Protein AF-A0A2D7X251-F1 (afdb_monomer_lite)

pLDDT: mean 78.78, std 13.62, range [43.16, 93.81]

Secondary structure (DSSP, 8-state):
---PPPPP------GGGSTTHHHHHHHT---HHHHHTHHHHHHHHHHHHH--GGGTEEE-TTS-EEEPPGGGS-HHHHHTEEEEEEEEETTEEEEEEEE--HHHHHHHHHHHTTTTS----TT--S------PPPPP-

Foldseek 3Di:
DDDDDDDDDPDDPPPVPPPVVVVVVVVPPDDPVCVVCVVVVLVLLVLLLPADVVLQWDADPVRDIDGDDPVSRDPSNVSQWPDWDWDQDPVGIDIDTDGPDNVVSVVVVCVVVVVPPPDPPPPDPPDDDDDDDDDDDD

Radius of gyration: 30.4 Å; chains: 1; bounding box: 70×49×94 Å

Structure (mmCIF, N/CA/C/O backbone):
data_AF-A0A2D7X251-F1
#
_entry.id   AF-A0A2D7X251-F1
#
loop_
_atom_site.group_PDB
_atom_site.id
_atom_site.type_symbol
_atom_site.label_atom_id
_atom_site.label_alt_id
_atom_site.label_comp_id
_atom_site.label_asym_id
_atom_site.label_entity_id
_atom_site.label_seq_id
_atom_site.pdbx_PDB_ins_code
_atom_site.Cartn_x
_atom_site.Cartn_y
_atom_site.Cartn_z
_atom_site.occupancy
_atom_site.B_iso_or_equiv
_atom_site.auth_seq_id
_atom_site.auth_comp_id
_atom_site.auth_asym_id
_atom_site.auth_atom_id
_atom_site.pdbx_PDB_model_num
ATOM 1 N N . MET A 1 1 ? 46.784 -21.125 -55.234 1.00 43.16 1 MET A N 1
ATOM 2 C CA . MET A 1 1 ? 46.602 -21.216 -53.765 1.00 43.16 1 MET A CA 1
ATOM 3 C C . MET A 1 1 ? 46.099 -19.867 -53.255 1.00 43.16 1 MET A C 1
ATOM 5 O O . MET A 1 1 ? 46.840 -18.896 -53.325 1.00 43.16 1 MET A O 1
ATOM 9 N N . LYS A 1 2 ? 44.826 -19.759 -52.844 1.00 44.88 2 LYS A N 1
ATOM 10 C CA . LYS A 1 2 ? 44.242 -18.503 -52.332 1.00 44.88 2 LYS A CA 1
ATOM 11 C C . LYS A 1 2 ? 44.538 -18.385 -50.831 1.00 44.88 2 LYS A C 1
ATOM 13 O O . LYS A 1 2 ? 44.181 -19.280 -50.075 1.00 44.88 2 LYS A O 1
ATOM 18 N N . LYS A 1 3 ? 45.206 -17.306 -50.408 1.00 48.22 3 LYS A N 1
ATOM 19 C CA . LYS A 1 3 ? 45.458 -17.008 -48.989 1.00 48.22 3 LYS A CA 1
ATOM 20 C C . LYS A 1 3 ? 44.180 -16.456 -48.352 1.00 48.22 3 LYS A C 1
ATOM 22 O O . LYS A 1 3 ? 43.737 -15.365 -48.700 1.00 48.22 3 LYS A O 1
ATOM 27 N N . THR A 1 4 ? 43.598 -17.211 -47.428 1.00 52.69 4 THR A N 1
ATOM 28 C CA . THR A 1 4 ? 42.449 -16.799 -46.613 1.00 52.69 4 THR A CA 1
ATOM 29 C C . THR A 1 4 ? 42.893 -15.723 -45.621 1.00 52.69 4 THR A C 1
ATOM 31 O O . THR A 1 4 ? 43.759 -15.971 -44.784 1.00 52.69 4 THR A O 1
ATOM 34 N N . GLN A 1 5 ? 42.337 -14.513 -45.719 1.00 61.31 5 GLN A N 1
ATOM 35 C CA . GLN A 1 5 ? 42.623 -13.437 -44.769 1.00 61.31 5 GLN A CA 1
ATOM 36 C C . GLN A 1 5 ? 41.935 -13.727 -43.426 1.00 61.31 5 GLN A C 1
ATOM 38 O O . GLN A 1 5 ? 40.719 -13.908 -43.362 1.00 61.31 5 GLN A O 1
ATOM 43 N N . ALA A 1 6 ? 42.720 -13.793 -42.350 1.00 61.12 6 ALA A N 1
ATOM 44 C CA . ALA A 1 6 ? 42.226 -14.048 -41.002 1.00 61.12 6 ALA A CA 1
ATOM 45 C C . ALA A 1 6 ? 41.435 -12.839 -40.465 1.00 61.12 6 ALA A C 1
ATOM 47 O O . ALA A 1 6 ? 41.935 -11.712 -40.450 1.00 61.12 6 ALA A O 1
ATOM 48 N N . LYS A 1 7 ? 40.201 -13.074 -39.996 1.00 61.59 7 LYS A N 1
ATOM 49 C CA . LYS A 1 7 ? 39.364 -12.059 -39.333 1.00 61.59 7 LYS A CA 1
ATOM 50 C C . LYS A 1 7 ? 40.081 -11.525 -38.086 1.00 61.59 7 LYS A C 1
ATOM 52 O O . LYS A 1 7 ? 40.356 -12.285 -37.158 1.00 61.59 7 LYS A O 1
ATOM 57 N N . LYS A 1 8 ? 40.349 -10.215 -38.040 1.00 61.03 8 LYS A N 1
ATOM 58 C CA . LYS A 1 8 ? 40.884 -9.545 -36.845 1.00 61.03 8 LYS A CA 1
ATOM 59 C C . LYS A 1 8 ? 39.871 -9.657 -35.702 1.00 61.03 8 LYS A C 1
ATOM 61 O O . LYS A 1 8 ? 38.753 -9.157 -35.792 1.00 61.03 8 LYS A O 1
ATOM 66 N N . ARG A 1 9 ? 40.274 -10.337 -34.629 1.00 59.72 9 ARG A N 1
ATOM 67 C CA . ARG A 1 9 ? 39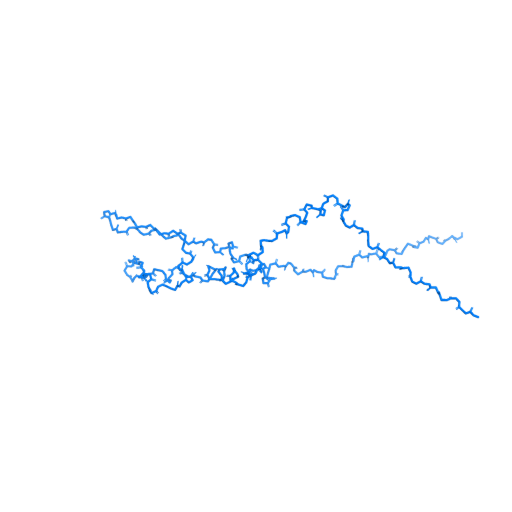.496 -10.515 -33.400 1.00 59.72 9 ARG A CA 1
ATOM 68 C C . ARG A 1 9 ? 39.487 -9.183 -32.646 1.00 59.72 9 ARG A C 1
ATOM 70 O O . ARG A 1 9 ? 40.534 -8.733 -32.194 1.00 59.72 9 ARG A O 1
ATOM 77 N N . ILE A 1 10 ? 38.325 -8.541 -32.544 1.00 58.81 10 ILE A N 1
ATOM 78 C CA . ILE A 1 10 ? 38.165 -7.295 -31.785 1.00 58.81 10 ILE A CA 1
ATOM 79 C C . ILE A 1 10 ? 38.330 -7.636 -30.300 1.00 58.81 10 ILE A C 1
ATOM 81 O O . ILE A 1 10 ? 37.445 -8.229 -29.683 1.00 58.81 10 ILE A O 1
ATOM 85 N N . THR A 1 11 ? 39.482 -7.309 -29.722 1.00 63.91 11 THR A N 1
ATOM 86 C CA . THR A 1 11 ? 39.720 -7.432 -28.283 1.00 63.91 11 THR A CA 1
ATOM 87 C C . THR A 1 11 ? 39.107 -6.221 -27.596 1.00 63.91 11 THR A C 1
ATOM 89 O O . THR A 1 11 ? 39.636 -5.115 -27.704 1.00 63.91 11 THR A O 1
ATOM 92 N N . LYS A 1 12 ? 37.972 -6.416 -26.918 1.00 58.19 12 LYS A N 1
ATOM 93 C CA . LYS A 1 12 ? 37.378 -5.372 -26.075 1.00 58.19 12 LYS A CA 1
ATOM 94 C C . LYS A 1 12 ? 38.422 -4.950 -25.023 1.00 58.19 12 LYS A C 1
ATOM 96 O O . LYS A 1 12 ? 38.984 -5.837 -24.376 1.00 58.19 12 LYS A O 1
ATOM 101 N N . PRO A 1 13 ? 38.727 -3.650 -24.869 1.00 61.31 13 PRO A N 1
ATOM 102 C CA . PRO A 1 13 ? 39.705 -3.200 -23.886 1.00 61.31 13 PRO A CA 1
ATOM 103 C C . PRO A 1 13 ? 39.241 -3.572 -22.467 1.00 61.31 13 PRO A C 1
ATOM 105 O O . PRO A 1 13 ? 38.034 -3.577 -22.204 1.00 61.31 13 PRO A O 1
ATOM 108 N N . PRO A 1 14 ? 40.164 -3.899 -21.544 1.00 64.12 14 PRO A N 1
ATOM 109 C CA . PRO A 1 14 ? 39.805 -4.244 -20.176 1.00 64.12 14 PRO A CA 1
ATOM 110 C C . PRO A 1 14 ? 39.160 -3.033 -19.493 1.00 64.12 14 PRO A C 1
ATOM 112 O O . PRO A 1 14 ? 39.798 -2.000 -19.286 1.00 64.12 14 PRO A O 1
ATOM 115 N N . LEU A 1 15 ? 37.884 -3.180 -19.132 1.00 62.84 15 LEU A N 1
ATOM 116 C CA . LEU A 1 15 ? 37.058 -2.147 -18.495 1.00 62.84 15 LEU A CA 1
ATOM 117 C C . LEU A 1 15 ? 37.593 -1.702 -17.115 1.00 62.84 15 LEU A C 1
ATOM 119 O O . LEU A 1 15 ? 37.189 -0.658 -16.616 1.00 62.84 15 LEU A O 1
ATOM 123 N N . ASP A 1 16 ? 38.539 -2.447 -16.531 1.00 56.19 16 ASP A N 1
ATOM 124 C CA . ASP A 1 16 ? 39.164 -2.177 -15.223 1.00 56.19 16 ASP A CA 1
ATOM 125 C C . ASP A 1 16 ? 40.010 -0.885 -15.188 1.00 56.19 16 ASP A C 1
ATOM 127 O O . ASP A 1 16 ? 40.279 -0.343 -14.120 1.00 56.19 16 ASP A O 1
ATOM 131 N N . ARG A 1 17 ? 40.418 -0.352 -16.351 1.00 58.62 17 ARG A N 1
ATOM 132 C CA . ARG A 1 17 ? 41.236 0.877 -16.440 1.00 58.62 17 ARG A CA 1
ATOM 133 C C . ARG A 1 17 ? 40.427 2.172 -16.528 1.00 58.62 17 ARG A C 1
ATOM 135 O O . ARG A 1 17 ? 41.010 3.252 -16.507 1.00 58.62 17 ARG A O 1
ATOM 142 N N . PHE A 1 18 ? 39.101 2.092 -16.623 1.00 61.47 18 PHE A N 1
ATOM 143 C CA . PHE A 1 18 ? 38.241 3.271 -16.611 1.00 61.47 18 PHE A CA 1
ATOM 144 C C . PHE A 1 18 ? 37.880 3.605 -15.160 1.00 61.47 18 PHE A C 1
ATOM 146 O O . PHE A 1 18 ? 37.155 2.855 -14.508 1.00 61.47 18 PHE A O 1
ATOM 153 N N . GLY A 1 19 ? 38.374 4.740 -14.653 1.00 59.72 19 GLY A N 1
ATOM 154 C CA . GLY A 1 19 ? 38.256 5.158 -13.245 1.00 59.72 19 GLY A CA 1
ATOM 155 C C . GLY A 1 19 ? 36.828 5.249 -12.679 1.00 59.72 19 GLY A C 1
ATOM 156 O O . GLY A 1 19 ? 36.662 5.320 -11.466 1.00 59.72 19 GLY A O 1
ATOM 157 N N . GLY A 1 20 ? 35.794 5.188 -13.526 1.00 60.81 20 GLY A N 1
ATOM 158 C CA . GLY A 1 20 ? 34.390 5.105 -13.109 1.00 60.81 20 GLY A CA 1
ATOM 159 C C . GLY A 1 20 ? 33.849 3.679 -12.926 1.00 60.81 20 GLY A C 1
ATOM 160 O O . GLY A 1 20 ? 32.906 3.483 -12.163 1.00 60.81 20 GLY A O 1
ATOM 161 N N . VAL A 1 21 ? 34.438 2.662 -13.565 1.00 59.28 21 VAL A N 1
ATOM 162 C CA . VAL A 1 21 ? 33.870 1.298 -13.607 1.00 59.28 21 VAL A CA 1
ATOM 163 C C . VAL A 1 21 ? 33.996 0.587 -12.261 1.00 59.28 21 VAL A C 1
ATOM 165 O O . VAL A 1 21 ? 33.040 -0.049 -11.823 1.00 59.28 21 VAL A O 1
ATOM 168 N N . ARG A 1 22 ? 35.112 0.759 -11.539 1.00 55.53 22 ARG A N 1
ATOM 169 C CA . ARG A 1 22 ? 35.269 0.216 -10.174 1.00 55.53 22 ARG A CA 1
ATOM 170 C C . ARG A 1 22 ? 34.273 0.820 -9.180 1.00 55.53 22 ARG A C 1
ATOM 172 O O . ARG A 1 22 ? 33.782 0.119 -8.297 1.00 55.53 22 ARG A O 1
ATOM 179 N N . VAL A 1 23 ? 33.951 2.108 -9.330 1.00 57.00 23 VAL A N 1
ATOM 180 C CA . VAL A 1 23 ? 32.981 2.813 -8.473 1.00 57.00 23 VAL A CA 1
ATOM 181 C C . VAL A 1 23 ? 31.557 2.323 -8.756 1.00 57.00 23 VAL A C 1
ATOM 183 O O . VAL A 1 23 ? 30.785 2.097 -7.825 1.00 57.00 23 VAL A O 1
ATOM 186 N N . VAL A 1 24 ? 31.233 2.090 -10.032 1.00 55.12 24 VAL A N 1
ATOM 187 C CA . VAL A 1 24 ? 29.952 1.513 -10.465 1.00 55.12 24 VAL A CA 1
ATOM 188 C C . VAL A 1 24 ? 29.814 0.058 -10.002 1.00 55.12 24 VAL A C 1
ATOM 190 O O . VAL A 1 24 ? 28.793 -0.289 -9.417 1.00 55.12 24 VAL A O 1
ATOM 193 N N . GLN A 1 25 ? 30.845 -0.778 -10.161 1.00 55.44 25 GLN A N 1
ATOM 194 C CA . GLN A 1 25 ? 30.819 -2.179 -9.715 1.00 55.44 25 GLN A CA 1
ATOM 195 C C . GLN A 1 25 ? 30.633 -2.316 -8.199 1.00 55.44 25 GLN A C 1
ATOM 197 O O . GLN A 1 25 ? 29.848 -3.152 -7.761 1.00 55.44 25 GLN A O 1
ATOM 202 N N . ARG A 1 26 ? 31.285 -1.470 -7.389 1.00 54.72 26 ARG A N 1
ATOM 203 C CA . ARG A 1 26 ? 31.129 -1.503 -5.924 1.00 54.72 26 ARG A CA 1
ATOM 204 C C . ARG A 1 26 ? 29.738 -1.042 -5.466 1.00 54.72 26 ARG A C 1
ATOM 206 O O . ARG A 1 26 ? 29.226 -1.570 -4.488 1.00 54.72 26 ARG A O 1
ATOM 213 N N . ARG A 1 27 ? 29.094 -0.110 -6.184 1.00 54.84 27 ARG A N 1
ATOM 214 C CA . ARG A 1 27 ? 27.697 0.296 -5.917 1.00 54.84 27 ARG A CA 1
ATOM 215 C C . ARG A 1 27 ? 26.663 -0.773 -6.287 1.00 54.84 27 ARG A C 1
ATOM 217 O O . ARG A 1 27 ? 25.540 -0.696 -5.804 1.00 54.84 27 ARG A O 1
ATOM 224 N N . ILE A 1 28 ? 27.022 -1.747 -7.126 1.00 57.00 28 ILE A N 1
ATOM 225 C CA . ILE A 1 28 ? 26.124 -2.814 -7.600 1.00 57.00 28 ILE A CA 1
ATOM 226 C C . ILE A 1 28 ? 26.384 -4.140 -6.859 1.00 57.00 28 ILE A C 1
ATOM 228 O O . ILE A 1 28 ? 25.867 -5.180 -7.254 1.00 57.00 28 ILE A O 1
ATOM 232 N N . GLN A 1 29 ? 27.129 -4.146 -5.748 1.00 59.06 29 GLN A N 1
ATOM 233 C CA . GLN A 1 29 ? 27.066 -5.290 -4.836 1.00 59.06 29 GLN A CA 1
ATOM 234 C C . GLN A 1 29 ? 25.695 -5.292 -4.157 1.00 59.06 29 GLN A C 1
ATOM 236 O O . GLN A 1 29 ? 25.473 -4.655 -3.129 1.00 59.06 29 GLN A O 1
ATOM 241 N N . LYS A 1 30 ? 24.740 -5.964 -4.800 1.00 64.56 30 LYS A N 1
ATOM 242 C CA . LYS A 1 30 ? 23.439 -6.273 -4.219 1.00 64.56 30 LYS A CA 1
ATOM 243 C C . LYS A 1 30 ? 23.675 -7.203 -3.032 1.00 64.56 30 LYS A C 1
ATOM 245 O O . LYS A 1 30 ? 24.541 -8.071 -3.086 1.00 64.56 30 LYS A O 1
ATOM 250 N N . SER A 1 31 ? 22.915 -7.005 -1.960 1.00 73.56 31 SER A N 1
ATOM 251 C CA . SER A 1 31 ? 22.902 -7.961 -0.853 1.00 73.56 31 SER A CA 1
ATOM 252 C C . SER A 1 31 ? 22.452 -9.320 -1.390 1.00 73.56 31 SER A C 1
ATOM 254 O O . SER A 1 31 ? 21.375 -9.403 -1.984 1.00 73.56 31 SER A O 1
ATOM 256 N N . GLU A 1 32 ? 23.254 -10.368 -1.185 1.00 74.25 32 GLU A N 1
ATOM 257 C CA . GLU A 1 32 ? 22.928 -11.735 -1.624 1.00 74.25 32 GLU A CA 1
ATOM 258 C C . GLU A 1 32 ? 21.571 -12.196 -1.073 1.00 74.25 32 GLU A C 1
ATOM 260 O O . GLU A 1 32 ? 20.798 -12.834 -1.782 1.00 74.25 32 GLU A O 1
ATOM 265 N N . ILE A 1 33 ? 21.230 -11.778 0.152 1.00 70.69 33 ILE A N 1
ATOM 266 C CA . ILE A 1 33 ? 19.953 -12.094 0.809 1.00 70.69 33 ILE A CA 1
ATOM 267 C C . ILE A 1 33 ? 18.773 -11.472 0.046 1.00 70.69 33 ILE A C 1
ATOM 269 O O . ILE A 1 33 ? 17.754 -12.120 -0.180 1.00 70.69 33 ILE A O 1
ATOM 273 N N . ILE A 1 34 ? 18.911 -10.217 -0.392 1.00 72.62 34 ILE A N 1
ATOM 274 C CA . ILE A 1 34 ? 17.865 -9.516 -1.155 1.00 72.62 34 ILE A CA 1
ATOM 275 C C . ILE A 1 34 ? 17.766 -10.093 -2.567 1.00 72.62 34 ILE A C 1
ATOM 277 O O . ILE A 1 34 ? 16.680 -10.173 -3.133 1.00 72.62 34 ILE A O 1
ATOM 281 N N . GLU A 1 35 ? 18.893 -10.504 -3.146 1.00 76.69 35 GLU A N 1
ATOM 282 C CA . GLU A 1 35 ? 18.915 -11.109 -4.471 1.00 76.69 35 GLU A CA 1
ATOM 283 C C . GLU A 1 35 ? 18.208 -12.467 -4.507 1.00 76.69 35 GLU A C 1
ATOM 285 O O . GLU A 1 35 ? 17.473 -12.738 -5.459 1.00 76.69 35 GLU A O 1
ATOM 290 N N . GLN A 1 36 ? 18.377 -13.270 -3.459 1.00 80.44 36 GLN A N 1
ATOM 291 C CA . GLN A 1 36 ? 17.673 -14.539 -3.289 1.00 80.44 36 GLN A CA 1
ATOM 292 C C . GLN A 1 36 ? 16.180 -14.338 -2.985 1.00 80.44 36 GLN A C 1
ATOM 294 O O . GLN A 1 36 ? 15.368 -15.160 -3.395 1.00 80.44 36 GLN A O 1
ATOM 299 N N . ASN A 1 37 ? 15.804 -13.230 -2.333 1.00 85.81 37 ASN A N 1
ATOM 300 C CA . ASN A 1 37 ? 14.423 -12.942 -1.931 1.00 85.81 37 ASN A CA 1
ATOM 301 C C . ASN A 1 37 ? 13.759 -11.798 -2.726 1.00 85.81 37 ASN A C 1
ATOM 303 O O . ASN A 1 37 ? 12.990 -11.001 -2.186 1.00 85.81 37 ASN A O 1
ATOM 307 N N . LYS A 1 38 ? 14.054 -11.684 -4.027 1.00 86.56 38 LYS A N 1
ATOM 308 C CA . LYS A 1 38 ? 13.457 -10.641 -4.887 1.00 86.56 38 LYS A CA 1
ATOM 309 C C . LYS A 1 38 ? 11.933 -10.725 -4.938 1.00 86.56 38 LYS A C 1
ATOM 311 O O . LYS A 1 38 ? 11.267 -9.695 -4.939 1.00 86.56 38 LYS A O 1
ATOM 316 N N . GLU A 1 39 ? 11.401 -11.941 -4.986 1.00 88.38 39 GLU A N 1
ATOM 317 C CA . GLU A 1 39 ? 9.963 -12.186 -5.078 1.00 88.38 39 GLU A CA 1
ATOM 318 C C . GLU A 1 39 ? 9.240 -11.816 -3.780 1.00 88.38 39 GLU A C 1
ATOM 320 O O . GLU A 1 39 ? 8.237 -11.109 -3.830 1.00 88.38 39 GLU A O 1
ATOM 325 N N . GLY A 1 40 ? 9.802 -12.167 -2.618 1.00 90.88 40 GLY A N 1
ATOM 326 C CA . GLY A 1 40 ? 9.243 -11.753 -1.332 1.00 90.88 40 GLY A CA 1
ATOM 327 C C . GLY A 1 40 ? 9.239 -10.235 -1.174 1.00 90.88 40 GLY A C 1
ATOM 328 O O . GLY A 1 40 ? 8.225 -9.660 -0.798 1.00 90.88 40 GLY A O 1
ATOM 329 N N . VAL A 1 41 ? 10.325 -9.554 -1.558 1.00 89.56 41 VAL A N 1
ATOM 330 C CA . VAL A 1 41 ? 10.371 -8.081 -1.524 1.00 89.56 41 VAL A CA 1
ATOM 331 C C . VAL A 1 41 ? 9.340 -7.461 -2.474 1.00 89.56 41 VAL A C 1
ATOM 333 O O . VAL A 1 41 ? 8.710 -6.464 -2.126 1.00 89.56 41 VAL A O 1
ATOM 336 N N . ALA A 1 42 ? 9.138 -8.036 -3.662 1.00 90.88 42 ALA A N 1
ATOM 337 C CA . ALA A 1 42 ? 8.106 -7.572 -4.585 1.00 90.88 42 ALA A CA 1
ATOM 338 C C . ALA A 1 42 ? 6.696 -7.747 -3.998 1.00 90.88 42 ALA A C 1
ATOM 340 O O . ALA A 1 42 ? 5.882 -6.828 -4.101 1.00 90.88 42 ALA A O 1
ATOM 341 N N . GLN A 1 43 ? 6.428 -8.881 -3.344 1.00 92.19 43 GLN A N 1
ATOM 342 C CA . GLN A 1 43 ? 5.150 -9.141 -2.687 1.00 92.19 43 GLN A CA 1
ATOM 343 C C . GLN A 1 43 ? 4.885 -8.143 -1.553 1.00 92.19 43 GLN A C 1
ATOM 345 O O . GLN A 1 43 ? 3.808 -7.558 -1.508 1.00 92.19 43 GLN A O 1
ATOM 350 N N . GLU A 1 44 ? 5.882 -7.856 -0.712 1.00 91.94 44 GLU A N 1
ATOM 351 C CA . GLU A 1 44 ? 5.774 -6.846 0.352 1.00 91.94 44 GLU A CA 1
ATOM 352 C C . GLU A 1 44 ? 5.440 -5.451 -0.205 1.00 91.94 44 GLU A C 1
ATOM 354 O O . GLU A 1 44 ? 4.573 -4.746 0.315 1.00 91.94 44 GLU A O 1
ATOM 359 N N . LEU A 1 45 ? 6.076 -5.047 -1.311 1.00 92.44 45 LEU A N 1
ATOM 360 C CA . LEU A 1 45 ? 5.766 -3.773 -1.970 1.00 92.44 45 LEU A CA 1
ATOM 361 C C . LEU A 1 45 ? 4.333 -3.747 -2.523 1.00 92.44 45 LEU A C 1
ATOM 363 O O . LEU A 1 45 ? 3.653 -2.723 -2.433 1.00 92.44 45 LEU A O 1
ATOM 367 N N . ILE A 1 46 ? 3.860 -4.859 -3.089 1.00 92.62 46 ILE A N 1
ATOM 368 C CA . ILE A 1 46 ? 2.484 -4.983 -3.584 1.00 92.62 46 ILE A CA 1
ATOM 369 C C . ILE A 1 46 ? 1.485 -4.898 -2.428 1.00 92.62 46 ILE A C 1
ATOM 371 O O . ILE A 1 46 ? 0.488 -4.182 -2.548 1.00 92.62 46 ILE A O 1
ATOM 375 N N . ASP A 1 47 ? 1.756 -5.579 -1.318 1.00 93.19 47 ASP A N 1
ATOM 376 C CA . ASP A 1 47 ? 0.900 -5.605 -0.133 1.00 93.19 47 ASP A CA 1
ATOM 377 C C . ASP A 1 47 ? 0.721 -4.194 0.443 1.00 93.19 47 ASP A C 1
ATOM 379 O O . ASP A 1 47 ? -0.410 -3.729 0.607 1.00 93.19 47 ASP A O 1
ATOM 383 N N . VAL A 1 48 ? 1.821 -3.453 0.626 1.00 92.94 48 VAL A N 1
ATOM 384 C CA . VAL A 1 48 ? 1.784 -2.055 1.092 1.00 92.94 48 VAL A CA 1
ATOM 385 C C . VAL A 1 48 ? 1.053 -1.146 0.097 1.00 92.94 48 VAL A C 1
ATOM 387 O O . VAL A 1 48 ? 0.277 -0.273 0.499 1.00 92.94 48 VAL A O 1
ATOM 390 N N . GLY A 1 49 ? 1.272 -1.347 -1.206 1.00 92.00 49 GLY A N 1
ATOM 391 C CA . GLY A 1 49 ? 0.617 -0.571 -2.260 1.00 92.00 49 GLY A CA 1
ATOM 392 C C . GLY A 1 49 ? -0.895 -0.810 -2.355 1.00 92.00 49 GLY A C 1
ATOM 393 O O . GLY A 1 49 ? -1.637 0.117 -2.686 1.00 92.00 49 GLY A O 1
ATOM 394 N N . ARG A 1 50 ? -1.362 -2.031 -2.058 1.00 91.44 50 ARG A N 1
ATOM 395 C CA . ARG A 1 50 ? -2.775 -2.439 -2.171 1.00 91.44 50 ARG A CA 1
ATOM 396 C C . ARG A 1 50 ? -3.592 -2.261 -0.896 1.00 91.44 50 ARG A C 1
ATOM 398 O O . ARG A 1 50 ? -4.810 -2.128 -1.007 1.00 91.44 50 ARG A O 1
ATOM 405 N N . ALA A 1 51 ? -2.958 -2.265 0.274 1.00 92.19 51 ALA A N 1
ATOM 406 C CA . ALA A 1 51 ? -3.637 -2.146 1.560 1.00 92.19 51 ALA A CA 1
ATOM 407 C C . ALA A 1 51 ? -4.592 -0.945 1.598 1.00 92.19 51 ALA A C 1
ATOM 409 O O . ALA A 1 51 ? -4.245 0.143 1.126 1.00 92.19 51 ALA A O 1
ATOM 410 N N . LYS A 1 52 ? -5.777 -1.090 2.195 1.00 90.81 52 LYS A N 1
ATOM 411 C CA . LYS A 1 52 ? -6.731 0.012 2.379 1.00 90.81 52 LYS A CA 1
ATOM 412 C C . LYS A 1 52 ? -6.894 0.332 3.856 1.00 90.81 52 LYS A C 1
ATOM 414 O O . LYS A 1 52 ? -6.797 -0.536 4.713 1.00 90.81 52 LYS A O 1
ATOM 419 N N . ILE A 1 53 ? -7.177 1.599 4.159 1.00 89.44 53 ILE A N 1
ATOM 420 C CA . ILE A 1 53 ? -7.438 2.009 5.546 1.00 89.44 53 ILE A CA 1
ATOM 421 C C . ILE A 1 53 ? -8.708 1.344 6.091 1.00 89.44 53 ILE A C 1
ATOM 423 O O . ILE A 1 53 ? -8.754 0.977 7.257 1.00 89.44 53 ILE A O 1
ATOM 427 N N . THR A 1 54 ? -9.690 1.095 5.222 1.00 89.69 54 THR A N 1
ATOM 428 C CA . THR A 1 54 ? -10.945 0.385 5.521 1.00 89.69 54 THR A CA 1
ATOM 429 C C . THR A 1 54 ? -10.747 -1.061 5.963 1.00 89.69 54 THR A C 1
ATOM 431 O O . THR A 1 54 ? -11.650 -1.652 6.540 1.00 89.69 54 THR A O 1
ATOM 434 N N . ASP A 1 55 ? -9.583 -1.647 5.685 1.00 88.25 55 ASP A N 1
ATOM 435 C CA . ASP A 1 55 ? -9.261 -2.998 6.147 1.00 88.25 55 ASP A CA 1
ATOM 436 C C . ASP A 1 55 ? -8.898 -2.992 7.644 1.00 88.25 55 ASP A C 1
ATOM 438 O O . ASP A 1 55 ? -8.927 -4.033 8.295 1.00 88.25 55 ASP A O 1
ATOM 442 N N . ILE A 1 56 ? -8.574 -1.813 8.191 1.00 89.25 56 ILE A N 1
ATOM 443 C CA . ILE A 1 56 ? -8.094 -1.586 9.560 1.00 89.25 56 ILE A CA 1
ATOM 444 C C . ILE A 1 56 ? -9.154 -0.869 10.403 1.00 89.25 56 ILE A C 1
ATOM 446 O O . ILE A 1 56 ? -9.258 -1.127 11.603 1.00 89.25 56 ILE A O 1
ATOM 450 N N . VAL A 1 57 ? -9.935 0.032 9.800 1.00 90.31 57 VAL A N 1
ATOM 451 C CA . VAL A 1 57 ? -10.958 0.821 10.500 1.00 90.31 57 VAL A CA 1
ATOM 452 C C . VAL A 1 57 ? -12.357 0.554 9.978 1.00 90.31 57 VAL A C 1
ATOM 454 O O . VAL A 1 57 ? -12.580 0.486 8.771 1.00 90.31 57 VAL A O 1
ATOM 457 N N . ASP A 1 58 ? -13.301 0.499 10.909 1.00 87.62 58 ASP A N 1
ATOM 458 C CA . ASP A 1 58 ? -14.726 0.605 10.642 1.00 87.62 58 ASP A CA 1
ATOM 459 C C . ASP A 1 58 ? -15.195 2.024 10.933 1.00 87.62 58 ASP A C 1
ATOM 461 O O . ASP A 1 58 ? -14.842 2.610 11.960 1.00 87.62 58 ASP A O 1
ATOM 465 N N . TRP A 1 59 ? -16.007 2.561 10.027 1.00 82.50 59 TRP A N 1
ATOM 466 C CA . TRP A 1 59 ? -16.686 3.833 10.213 1.00 82.50 59 TRP A CA 1
ATOM 467 C C . TRP A 1 59 ? -18.186 3.571 10.190 1.00 82.50 59 TRP A C 1
ATOM 469 O O . TRP A 1 59 ? -18.697 3.045 9.201 1.00 82.50 59 TRP A O 1
ATOM 479 N N . ASP A 1 60 ? -18.870 3.861 11.294 1.00 82.19 60 ASP A N 1
ATOM 480 C CA . ASP A 1 60 ? -20.322 3.715 11.349 1.00 82.19 60 ASP A CA 1
ATOM 481 C C . ASP A 1 60 ? -21.043 4.924 10.728 1.00 82.19 60 ASP A C 1
ATOM 483 O O . ASP A 1 60 ? -20.456 5.985 10.499 1.00 82.19 60 ASP A O 1
ATOM 487 N N . GLU A 1 61 ? -22.340 4.769 10.450 1.00 81.00 61 GLU A N 1
ATOM 488 C CA . GLU A 1 61 ? -23.187 5.833 9.884 1.00 81.00 61 GLU A CA 1
ATOM 489 C C . GLU A 1 61 ? -23.283 7.070 10.796 1.00 81.00 61 GLU A C 1
ATOM 491 O O . GLU A 1 61 ? -23.607 8.162 10.334 1.00 81.00 61 GLU A O 1
ATOM 496 N N . ASN A 1 62 ? -22.953 6.915 12.082 1.00 76.94 62 ASN A N 1
ATOM 497 C CA . ASN A 1 62 ? -22.947 7.985 13.076 1.00 76.94 62 ASN A CA 1
ATOM 498 C C . ASN A 1 62 ? -21.597 8.721 13.146 1.00 76.94 62 ASN A C 1
ATOM 500 O O . ASN A 1 62 ? -21.434 9.636 13.954 1.00 76.94 62 ASN A O 1
ATOM 504 N N . GLY A 1 63 ? -20.624 8.338 12.315 1.00 73.44 63 GLY A N 1
ATOM 505 C CA . GLY A 1 63 ? -19.309 8.962 12.249 1.00 73.44 63 GLY A CA 1
ATOM 506 C C . GLY A 1 63 ? -18.307 8.464 13.296 1.00 73.44 63 GLY A C 1
ATOM 507 O O . GLY A 1 63 ? -17.214 9.027 13.390 1.00 73.44 63 GLY A O 1
ATOM 508 N N . VAL A 1 64 ? -18.616 7.412 14.059 1.00 79.94 64 VAL A N 1
ATOM 509 C CA . VAL A 1 64 ? -17.704 6.799 15.032 1.00 79.94 64 VAL A CA 1
ATOM 510 C C . VAL A 1 64 ? -16.735 5.867 14.311 1.00 79.94 64 VAL A C 1
ATOM 512 O O . VAL A 1 64 ? -17.130 4.904 13.653 1.00 79.94 64 VAL A O 1
ATOM 515 N N . VAL A 1 65 ? -15.441 6.143 14.466 1.00 83.56 65 VAL A N 1
ATOM 516 C CA . VAL A 1 65 ? -14.360 5.314 13.924 1.00 83.56 65 VAL A CA 1
ATOM 517 C C . VAL A 1 65 ? -13.914 4.308 14.981 1.00 83.56 65 VAL A C 1
ATOM 519 O O . VAL A 1 65 ? -13.610 4.680 16.116 1.00 83.56 65 VAL A O 1
ATOM 522 N N . ARG A 1 66 ? -13.842 3.028 14.612 1.00 85.12 66 ARG A N 1
ATOM 523 C CA . ARG A 1 66 ? -13.318 1.951 15.462 1.00 85.12 66 ARG A CA 1
ATOM 524 C C . ARG A 1 66 ? -12.233 1.184 14.726 1.00 85.12 66 ARG A C 1
ATOM 526 O O . ARG A 1 66 ? -12.355 0.910 13.538 1.00 85.12 66 ARG A O 1
ATOM 533 N N . VAL A 1 67 ? -11.172 0.820 15.437 1.00 86.38 67 VAL A N 1
ATOM 534 C CA . VAL A 1 67 ? -10.143 -0.077 14.896 1.00 86.38 67 VAL A CA 1
ATOM 535 C C . VAL A 1 67 ? -10.663 -1.508 14.979 1.00 86.38 67 VAL A C 1
ATOM 537 O O . VAL A 1 67 ? -11.164 -1.924 16.026 1.00 86.38 67 VAL A O 1
ATOM 540 N N . ARG A 1 68 ? -10.560 -2.251 13.877 1.00 87.75 68 ARG A N 1
ATOM 541 C CA . ARG A 1 68 ? -10.923 -3.668 13.821 1.00 87.75 68 ARG A CA 1
ATOM 542 C C . ARG A 1 68 ? -10.020 -4.492 14.730 1.00 87.75 68 ARG A C 1
ATOM 544 O O . ARG A 1 68 ? -8.871 -4.136 14.985 1.00 87.75 68 ARG A O 1
ATOM 551 N N . ASN A 1 69 ? -10.534 -5.630 15.193 1.00 86.81 69 ASN A N 1
ATOM 552 C CA . ASN A 1 69 ? -9.702 -6.608 15.889 1.00 86.81 69 ASN A CA 1
ATOM 553 C C . ASN A 1 69 ? -8.561 -7.053 14.947 1.00 86.81 69 ASN A C 1
ATOM 555 O O . ASN A 1 69 ? -8.874 -7.450 13.822 1.00 86.81 69 ASN A O 1
ATOM 559 N N . PRO A 1 70 ? -7.284 -7.014 15.381 1.00 83.19 70 PRO A N 1
ATOM 560 C CA . PRO A 1 70 ? -6.139 -7.459 14.586 1.00 83.19 70 PRO A CA 1
ATOM 561 C C . PRO A 1 70 ? -6.299 -8.834 13.929 1.00 83.19 70 PRO A C 1
ATOM 563 O O . PRO A 1 70 ? -5.813 -9.022 12.822 1.00 83.19 70 PRO A O 1
ATOM 566 N N . GLU A 1 71 ? -7.013 -9.772 14.559 1.00 87.75 71 GLU A N 1
ATOM 567 C CA . GLU A 1 71 ? -7.260 -11.115 14.003 1.00 87.75 71 GLU A CA 1
ATOM 568 C C . GLU A 1 71 ? -8.114 -11.096 12.725 1.00 87.75 71 GLU A C 1
ATOM 570 O O . GLU A 1 71 ? -8.020 -11.996 11.895 1.00 87.75 71 GLU A O 1
ATOM 575 N N . ASN A 1 72 ? -8.930 -10.054 12.550 1.00 87.94 72 ASN A N 1
ATOM 576 C CA . ASN A 1 72 ? -9.787 -9.860 11.381 1.00 87.94 72 ASN A CA 1
ATOM 577 C C . ASN A 1 72 ? -9.159 -8.929 10.331 1.00 87.94 72 ASN A C 1
ATOM 579 O O . ASN A 1 72 ? -9.782 -8.662 9.301 1.00 87.94 72 ASN A O 1
ATOM 583 N N . VAL A 1 73 ? -7.961 -8.396 10.591 1.00 87.81 73 VAL A N 1
ATOM 584 C CA . VAL A 1 73 ? -7.245 -7.520 9.661 1.00 87.81 73 VAL A CA 1
ATOM 585 C C . VAL A 1 73 ? -6.325 -8.384 8.793 1.00 87.81 73 VAL A C 1
ATOM 587 O O . VAL A 1 73 ? -5.532 -9.157 9.329 1.00 87.81 73 VAL A O 1
ATOM 590 N N . PRO A 1 74 ? -6.386 -8.273 7.454 1.00 91.00 74 PRO A N 1
ATOM 591 C CA . PRO A 1 74 ? -5.490 -9.023 6.585 1.00 91.00 74 PRO A CA 1
ATOM 592 C C . PRO A 1 74 ? -4.030 -8.627 6.831 1.00 91.00 74 PRO A C 1
ATOM 594 O O . PRO A 1 74 ? -3.711 -7.454 7.030 1.00 91.00 74 PRO A O 1
ATOM 597 N N . GLU A 1 75 ? -3.126 -9.603 6.756 1.00 90.06 75 GLU A N 1
ATOM 598 C CA . GLU A 1 75 ? -1.701 -9.411 7.059 1.00 90.06 75 GLU A CA 1
ATOM 599 C C . GLU A 1 75 ? -1.052 -8.317 6.192 1.00 90.06 75 GLU A C 1
ATOM 601 O O . GLU A 1 75 ? -0.237 -7.529 6.672 1.00 90.06 75 GLU A O 1
ATOM 606 N N . SER A 1 76 ? -1.482 -8.192 4.933 1.00 90.56 76 SER A N 1
ATOM 607 C CA . SER A 1 76 ? -1.049 -7.129 4.018 1.00 90.56 76 SER A CA 1
ATOM 608 C C . SER A 1 76 ? -1.387 -5.724 4.525 1.00 90.56 76 SER A C 1
ATOM 610 O O . SER A 1 76 ? -0.588 -4.799 4.377 1.00 90.56 76 SER A O 1
ATOM 612 N N . ALA A 1 77 ? -2.545 -5.550 5.168 1.00 90.25 77 ALA A N 1
ATOM 613 C CA . ALA A 1 77 ? -2.935 -4.276 5.754 1.00 90.25 77 ALA A CA 1
ATOM 614 C C . ALA A 1 77 ? -2.133 -3.976 7.021 1.00 90.25 77 ALA A C 1
ATOM 616 O O . ALA A 1 77 ? -1.732 -2.831 7.211 1.00 90.25 77 ALA A O 1
ATOM 617 N N . ILE A 1 78 ? -1.822 -4.994 7.831 1.00 91.06 78 ILE A N 1
ATOM 618 C CA . ILE A 1 78 ? -0.969 -4.852 9.022 1.00 91.06 78 ILE A CA 1
ATOM 619 C C . ILE A 1 78 ? 0.422 -4.341 8.625 1.00 91.06 78 ILE A C 1
ATOM 621 O O . ILE A 1 78 ? 0.912 -3.374 9.206 1.00 91.06 78 ILE A O 1
ATOM 625 N N . LYS A 1 79 ? 1.019 -4.925 7.581 1.00 90.56 79 LYS A N 1
ATOM 626 C CA . LYS A 1 79 ? 2.326 -4.518 7.031 1.00 90.56 79 LYS A CA 1
ATOM 627 C C . LYS A 1 79 ? 2.353 -3.072 6.525 1.00 90.56 79 LYS A C 1
ATOM 629 O O . LYS A 1 79 ? 3.407 -2.443 6.492 1.00 90.56 79 LYS A O 1
ATOM 634 N N . ALA A 1 80 ? 1.203 -2.519 6.141 1.00 93.19 80 ALA A N 1
ATOM 635 C CA . ALA A 1 80 ? 1.091 -1.152 5.639 1.00 93.19 80 ALA A CA 1
ATOM 636 C C . ALA A 1 80 ? 0.955 -0.086 6.745 1.00 93.19 80 ALA A C 1
ATOM 638 O O . ALA A 1 80 ? 0.994 1.114 6.444 1.00 93.19 80 ALA A O 1
ATOM 639 N N . ILE A 1 81 ? 0.790 -0.487 8.008 1.00 92.75 81 ILE A N 1
ATOM 640 C CA . ILE A 1 81 ? 0.601 0.425 9.139 1.00 92.75 81 ILE A CA 1
ATOM 641 C C . ILE A 1 81 ? 1.955 0.944 9.612 1.00 92.75 81 ILE A C 1
ATOM 643 O O . ILE A 1 81 ? 2.799 0.195 10.090 1.00 92.75 81 ILE A O 1
ATOM 647 N N . LYS A 1 82 ? 2.126 2.265 9.567 1.00 93.75 82 LYS A N 1
ATOM 648 C CA . LYS A 1 82 ? 3.291 2.944 10.145 1.00 93.75 82 LYS A CA 1
ATOM 649 C C . LYS A 1 82 ? 3.071 3.287 11.620 1.00 93.75 82 LYS A C 1
ATOM 651 O O . LYS A 1 82 ? 4.010 3.247 12.412 1.00 93.75 82 LYS A O 1
ATOM 656 N N . ARG A 1 83 ? 1.833 3.693 11.933 1.00 93.31 83 ARG A N 1
ATOM 657 C CA . ARG A 1 83 ? 1.350 4.524 13.047 1.00 93.31 83 ARG A CA 1
ATOM 658 C C . ARG A 1 83 ? -0.022 4.113 13.572 1.00 93.31 83 ARG A C 1
ATOM 660 O O . ARG A 1 83 ? -0.968 4.348 12.836 1.00 93.31 83 ARG A O 1
ATOM 667 N N . ILE A 1 84 ? -0.188 3.643 14.811 1.00 90.56 84 ILE A N 1
ATOM 668 C CA . ILE A 1 84 ? -1.488 3.741 15.510 1.00 90.56 84 ILE A CA 1
ATOM 669 C C . ILE A 1 84 ? -1.279 4.437 16.854 1.00 90.56 84 ILE A C 1
ATOM 671 O O . ILE A 1 84 ? -0.402 4.057 17.632 1.00 90.56 84 ILE A O 1
ATOM 675 N N . ARG A 1 85 ? -2.065 5.479 17.129 1.00 90.81 85 ARG A N 1
ATOM 676 C CA . ARG A 1 85 ? -2.119 6.161 18.425 1.00 90.81 85 ARG A CA 1
ATOM 677 C C . ARG A 1 85 ? -3.577 6.311 18.842 1.00 90.81 85 ARG A C 1
ATOM 679 O O . ARG A 1 85 ? -4.394 6.787 18.067 1.00 90.81 85 ARG A O 1
ATOM 686 N N . MET A 1 86 ? -3.874 5.949 20.084 1.00 89.00 86 MET A N 1
ATOM 687 C CA . MET A 1 86 ? -5.163 6.208 20.715 1.00 89.00 86 MET A CA 1
ATOM 688 C C . MET A 1 86 ? -4.939 7.149 21.895 1.00 89.00 86 MET A C 1
ATOM 690 O O . MET A 1 86 ? -4.128 6.856 22.774 1.00 89.00 86 MET A O 1
ATOM 694 N N . THR A 1 87 ? -5.639 8.278 21.902 1.00 89.50 87 THR A N 1
ATOM 695 C CA . THR A 1 87 ? -5.589 9.268 22.979 1.00 89.50 87 THR A CA 1
ATOM 696 C C . THR A 1 87 ? -6.987 9.419 23.556 1.00 89.50 87 THR A C 1
ATOM 698 O O . THR A 1 87 ? -7.914 9.810 22.849 1.00 89.50 87 THR A O 1
ATOM 701 N N . GLN A 1 88 ? -7.157 9.114 24.841 1.00 86.94 88 GLN A N 1
ATOM 702 C CA . GLN A 1 88 ? -8.440 9.314 25.506 1.00 86.94 88 GLN A CA 1
ATOM 703 C C . GLN A 1 88 ? -8.610 10.800 25.837 1.00 86.94 88 GLN A C 1
ATOM 705 O O . GLN A 1 88 ? -7.842 11.348 26.626 1.00 86.94 88 GLN A O 1
ATOM 710 N N . THR A 1 89 ? -9.601 11.457 25.236 1.00 85.44 89 THR A N 1
ATOM 711 C CA . THR A 1 89 ? -9.925 12.864 25.518 1.00 85.44 89 THR A CA 1
ATOM 712 C C . THR A 1 89 ? -11.277 12.976 26.223 1.00 85.44 89 THR A C 1
ATOM 714 O O . THR A 1 89 ? -12.058 12.023 26.240 1.00 85.44 89 THR A O 1
ATOM 717 N N . GLN A 1 90 ? -11.577 14.142 26.805 1.00 81.94 90 GLN A N 1
ATOM 718 C CA . GLN A 1 90 ? -12.876 14.386 27.450 1.00 81.94 90 GLN A CA 1
ATOM 719 C C . GLN A 1 90 ? -14.054 14.347 26.459 1.00 81.94 90 GLN A C 1
ATOM 721 O O . GLN A 1 90 ? -15.177 14.069 26.864 1.00 81.94 90 GLN A O 1
ATOM 726 N N . ALA A 1 91 ? -13.797 14.583 25.167 1.00 77.50 91 ALA A N 1
ATOM 727 C CA . ALA A 1 91 ? -14.798 14.542 24.100 1.00 77.50 91 ALA A CA 1
ATOM 728 C C . ALA A 1 91 ? -14.942 13.149 23.450 1.00 77.50 91 ALA A C 1
ATOM 730 O O . ALA A 1 91 ? -15.790 12.963 22.582 1.00 77.50 91 ALA A O 1
ATOM 731 N N . GLY A 1 92 ? -14.119 12.176 23.858 1.00 77.19 92 GLY A N 1
ATOM 732 C CA . GLY A 1 92 ? -14.091 10.825 23.298 1.00 77.19 92 GLY A CA 1
ATOM 733 C C . GLY A 1 92 ? -12.679 10.338 22.947 1.00 77.19 92 GLY A C 1
ATOM 734 O O . GLY A 1 92 ? -11.692 11.064 23.110 1.00 77.19 92 GLY A O 1
ATOM 735 N N . PRO A 1 93 ? -12.543 9.084 22.493 1.00 82.06 93 PRO A N 1
ATOM 736 C CA . PRO A 1 93 ? -11.268 8.557 22.025 1.00 82.06 93 PRO A CA 1
ATOM 737 C C . PRO A 1 93 ? -10.877 9.203 20.687 1.00 82.06 93 PRO A C 1
ATOM 739 O O . PRO A 1 93 ? -11.605 9.099 19.703 1.00 82.06 93 PRO A O 1
ATOM 742 N N . GLN A 1 94 ? -9.710 9.846 20.637 1.00 86.19 94 GLN A N 1
ATOM 743 C CA . GLN A 1 94 ? -9.083 10.279 19.390 1.00 86.19 94 GLN A CA 1
ATOM 744 C C . GLN A 1 94 ? -8.161 9.167 18.888 1.00 86.19 94 GLN A C 1
ATOM 746 O O . GLN A 1 94 ? -7.283 8.702 19.620 1.00 86.19 94 GLN A O 1
ATOM 751 N N . ILE A 1 95 ? -8.357 8.753 17.638 1.00 87.75 95 ILE A N 1
ATOM 752 C CA . ILE A 1 95 ? -7.586 7.688 16.999 1.00 87.75 95 ILE A CA 1
ATOM 753 C C . ILE A 1 95 ? -6.815 8.295 15.827 1.00 87.75 95 ILE A C 1
ATOM 755 O O . ILE A 1 95 ? -7.417 8.729 14.849 1.00 87.75 95 ILE A O 1
ATOM 759 N N . ASP A 1 96 ? -5.486 8.291 15.919 1.00 90.19 96 ASP A N 1
ATOM 760 C CA . ASP A 1 96 ? -4.602 8.706 14.832 1.00 90.19 96 ASP A CA 1
ATOM 761 C C . ASP A 1 96 ? -3.985 7.461 14.188 1.00 90.19 96 ASP A C 1
ATOM 763 O O . ASP A 1 96 ? -3.262 6.695 14.840 1.00 90.19 96 ASP A O 1
ATOM 767 N N . ILE A 1 97 ? -4.257 7.265 12.899 1.00 90.88 97 ILE A N 1
ATOM 768 C CA . ILE A 1 97 ? -3.722 6.150 12.114 1.00 90.88 97 ILE A CA 1
ATOM 769 C C . ILE A 1 97 ? -2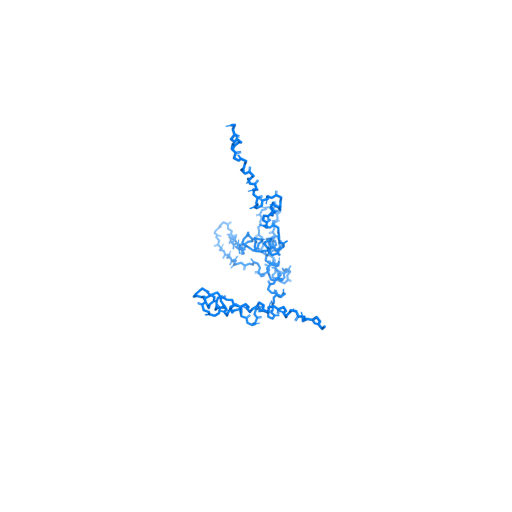.912 6.711 10.955 1.00 90.88 97 ILE A C 1
ATOM 771 O O . ILE A 1 97 ? -3.406 7.496 10.150 1.00 90.88 97 ILE A O 1
ATOM 775 N N . GLU A 1 98 ? -1.658 6.282 10.868 1.00 92.94 98 GLU A N 1
ATOM 776 C CA . GLU A 1 98 ? -0.724 6.656 9.813 1.00 92.94 98 GLU A CA 1
ATOM 777 C C . GLU A 1 98 ? -0.312 5.393 9.048 1.00 92.94 98 GLU A C 1
ATOM 779 O O . GLU A 1 98 ? 0.193 4.428 9.631 1.00 92.94 98 GLU A O 1
ATOM 784 N N . MET A 1 99 ? -0.525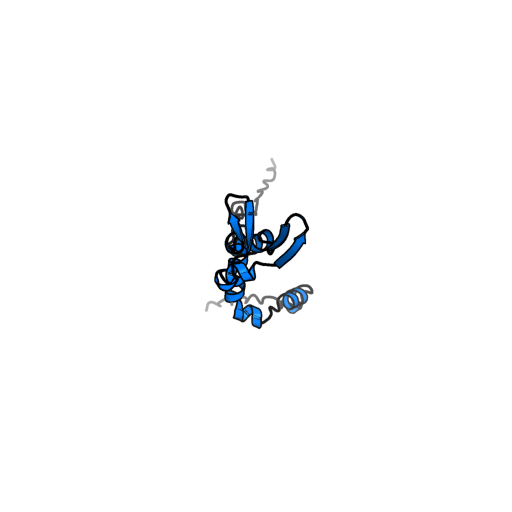 5.395 7.733 1.00 93.38 99 MET A N 1
ATOM 785 C CA . MET A 1 99 ? -0.056 4.337 6.835 1.00 93.38 99 MET A CA 1
ATOM 786 C C . MET A 1 99 ? 1.305 4.708 6.234 1.00 93.38 99 MET A C 1
ATOM 788 O O . MET A 1 99 ? 1.684 5.880 6.188 1.00 93.38 99 MET A O 1
ATOM 792 N N . HIS A 1 100 ? 2.040 3.712 5.741 1.00 93.81 100 HIS A N 1
ATOM 793 C CA . HIS A 1 100 ? 3.229 3.949 4.926 1.00 93.81 100 HIS A CA 1
ATOM 794 C C . HIS A 1 100 ? 2.903 4.744 3.648 1.00 93.81 100 HIS A C 1
ATOM 796 O O . HIS A 1 100 ? 1.780 4.713 3.138 1.00 93.81 100 HIS A O 1
ATOM 802 N N . ASP A 1 101 ? 3.902 5.461 3.122 1.00 92.50 101 ASP A N 1
ATOM 803 C CA . ASP A 1 101 ? 3.759 6.263 1.904 1.00 92.50 101 ASP A CA 1
ATOM 804 C C . ASP A 1 101 ? 3.533 5.366 0.678 1.00 92.50 101 ASP A C 1
ATOM 806 O O . ASP A 1 101 ? 4.460 4.775 0.116 1.00 92.50 101 ASP A O 1
ATOM 810 N N . LYS A 1 102 ? 2.275 5.303 0.239 1.00 91.19 102 LYS A N 1
ATOM 811 C CA . LYS A 1 102 ? 1.871 4.523 -0.933 1.00 91.19 102 LYS A CA 1
ATOM 812 C C . LYS A 1 102 ? 2.362 5.127 -2.237 1.00 91.19 102 LYS A C 1
ATOM 814 O O . LYS A 1 102 ? 2.610 4.384 -3.179 1.00 91.19 102 LYS A O 1
ATOM 819 N N . VAL A 1 103 ? 2.517 6.447 -2.326 1.00 92.62 103 VAL A N 1
ATOM 820 C CA . VAL A 1 103 ? 2.915 7.104 -3.579 1.00 92.62 103 VAL A CA 1
ATOM 821 C C . VAL A 1 103 ? 4.343 6.711 -3.937 1.00 92.62 103 VAL A C 1
ATOM 823 O O . VAL A 1 103 ? 4.626 6.398 -5.096 1.00 92.62 103 VAL A O 1
ATOM 826 N N . ALA A 1 104 ? 5.233 6.664 -2.944 1.00 91.94 104 ALA A N 1
ATOM 827 C CA . ALA A 1 104 ? 6.600 6.193 -3.132 1.00 91.94 104 ALA A CA 1
ATOM 828 C C . ALA A 1 104 ? 6.644 4.730 -3.608 1.00 91.94 104 ALA A C 1
ATOM 830 O O . ALA A 1 104 ? 7.311 4.426 -4.600 1.00 91.94 104 ALA A O 1
ATOM 831 N N . VAL A 1 105 ? 5.892 3.840 -2.952 1.00 93.06 105 VAL A N 1
ATOM 832 C CA . VAL A 1 105 ? 5.834 2.407 -3.293 1.00 93.06 105 VAL A CA 1
ATOM 833 C C . VAL A 1 105 ? 5.250 2.186 -4.690 1.00 93.06 105 VAL A C 1
ATOM 835 O O . VAL A 1 105 ? 5.852 1.498 -5.514 1.00 93.06 105 VAL A O 1
ATOM 838 N N . LEU A 1 106 ? 4.126 2.831 -5.007 1.00 93.38 106 LEU A N 1
ATOM 839 C CA . LEU A 1 106 ? 3.478 2.727 -6.315 1.00 93.38 106 LEU A CA 1
ATOM 840 C C . LEU A 1 106 ? 4.368 3.256 -7.440 1.00 93.38 106 LEU A C 1
ATOM 842 O O . LEU A 1 106 ? 4.375 2.681 -8.522 1.00 93.38 106 LEU A O 1
ATOM 846 N N . ARG A 1 107 ? 5.166 4.302 -7.196 1.00 92.81 107 ARG A N 1
ATOM 847 C CA . ARG A 1 107 ? 6.134 4.801 -8.183 1.00 92.81 107 ARG A CA 1
ATOM 848 C C . ARG A 1 107 ? 7.233 3.778 -8.474 1.00 92.81 107 ARG A C 1
ATOM 850 O O . ARG A 1 107 ? 7.622 3.625 -9.630 1.00 92.81 107 ARG A O 1
ATOM 857 N N . ILE A 1 108 ? 7.724 3.075 -7.450 1.00 91.50 108 ILE A N 1
ATOM 858 C CA . ILE A 1 108 ? 8.713 1.998 -7.615 1.00 91.50 108 ILE A CA 1
ATOM 859 C C . ILE A 1 108 ? 8.107 0.849 -8.427 1.00 91.50 108 ILE A C 1
ATOM 861 O O . ILE A 1 108 ? 8.726 0.397 -9.389 1.00 91.50 108 ILE A O 1
ATOM 865 N N . LEU A 1 109 ? 6.885 0.428 -8.089 1.00 91.62 109 LEU A N 1
ATOM 866 C CA . LEU A 1 109 ? 6.168 -0.623 -8.816 1.00 91.62 109 LEU A CA 1
ATOM 867 C C . LEU A 1 109 ? 5.874 -0.220 -10.268 1.00 91.62 109 LEU A C 1
ATOM 869 O O . LEU A 1 109 ? 6.115 -1.005 -11.179 1.00 91.62 109 LEU A O 1
ATOM 873 N N . ALA A 1 110 ? 5.429 1.014 -10.507 1.00 92.06 110 ALA A N 1
ATOM 874 C CA . ALA A 1 110 ? 5.162 1.534 -11.846 1.00 92.06 110 ALA A CA 1
ATOM 875 C C . ALA A 1 110 ? 6.434 1.595 -12.702 1.00 92.06 110 ALA A C 1
ATOM 877 O O . ALA A 1 110 ? 6.398 1.254 -13.882 1.00 92.06 110 ALA A O 1
ATOM 878 N N . LYS A 1 111 ? 7.574 1.964 -12.103 1.00 90.75 111 LYS A N 1
ATOM 879 C CA . LYS A 1 111 ? 8.876 1.902 -12.773 1.00 90.75 111 LYS A CA 1
ATOM 880 C C . LYS A 1 111 ? 9.266 0.462 -13.112 1.00 90.75 111 LYS A C 1
ATOM 882 O O . LYS A 1 111 ? 9.707 0.211 -14.223 1.00 90.75 111 LYS A O 1
ATOM 887 N N . ALA A 1 112 ? 9.091 -0.476 -12.181 1.00 88.25 112 ALA A N 1
ATOM 888 C CA . ALA A 1 112 ? 9.381 -1.891 -12.420 1.00 88.25 112 ALA A CA 1
ATOM 889 C C . ALA A 1 112 ? 8.475 -2.509 -13.501 1.00 88.25 112 ALA A C 1
ATOM 891 O O . ALA A 1 112 ? 8.912 -3.394 -14.229 1.00 88.25 112 ALA A O 1
ATOM 892 N N . ALA A 1 113 ? 7.239 -2.020 -13.627 1.00 88.38 113 ALA A N 1
ATOM 893 C CA . ALA A 1 113 ? 6.282 -2.425 -14.653 1.00 88.38 113 ALA A CA 1
ATOM 894 C C . ALA A 1 113 ? 6.485 -1.725 -16.013 1.00 88.38 113 ALA A C 1
ATOM 896 O O . ALA A 1 113 ? 5.712 -1.969 -16.935 1.00 88.38 113 ALA A O 1
ATOM 897 N N . GLY A 1 114 ? 7.471 -0.828 -16.143 1.00 88.25 114 GLY A N 1
ATOM 898 C CA . GLY A 1 114 ? 7.719 -0.069 -17.375 1.00 88.25 114 GLY A CA 1
ATOM 899 C C . GLY A 1 114 ? 6.695 1.037 -17.665 1.00 88.25 114 GLY A C 1
ATOM 900 O O . GLY A 1 114 ? 6.763 1.677 -18.706 1.00 88.25 114 GLY A O 1
ATOM 901 N N . LEU A 1 115 ? 5.763 1.321 -16.746 1.00 89.06 115 LEU A N 1
ATOM 902 C CA . LEU A 1 115 ? 4.708 2.331 -16.940 1.00 89.06 115 LEU A CA 1
ATOM 903 C C . LEU A 1 115 ? 5.236 3.773 -16.945 1.00 89.06 115 LEU A C 1
ATOM 905 O O . LEU A 1 115 ? 4.530 4.685 -17.364 1.00 89.06 115 LEU A O 1
ATOM 909 N N . LEU A 1 116 ? 6.445 3.985 -16.417 1.00 86.00 116 LEU A N 1
ATOM 910 C CA . LEU A 1 116 ? 7.086 5.300 -16.309 1.00 86.00 116 LEU A CA 1
ATOM 911 C C . LEU A 1 116 ? 8.236 5.492 -17.303 1.00 86.00 116 LEU A C 1
ATOM 913 O O . LEU A 1 116 ? 8.935 6.503 -17.223 1.00 86.00 116 LEU A O 1
ATOM 917 N N . GLU A 1 117 ? 8.480 4.529 -18.192 1.00 83.00 117 GLU A N 1
ATOM 918 C CA . GLU A 1 117 ? 9.516 4.681 -19.207 1.00 83.00 117 GLU A CA 1
ATOM 919 C C . GLU A 1 117 ? 8.995 5.593 -20.327 1.00 83.00 117 GLU A C 1
ATOM 921 O O . GLU A 1 117 ? 7.894 5.369 -20.839 1.00 83.00 117 GLU A O 1
ATOM 926 N 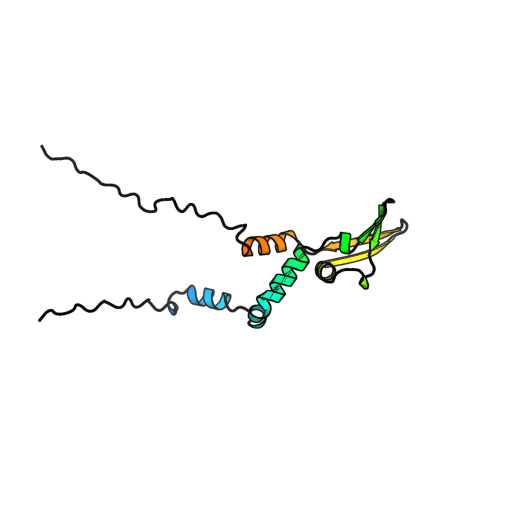N . PRO A 1 118 ? 9.732 6.658 -20.693 1.00 78.56 118 PRO A N 1
ATOM 927 C CA . PRO A 1 118 ? 9.369 7.448 -21.857 1.00 78.56 118 PRO A CA 1
ATOM 928 C C . PRO A 1 118 ? 9.413 6.534 -23.083 1.00 78.56 118 PRO A C 1
ATOM 930 O O . PRO A 1 118 ? 10.383 5.800 -23.265 1.00 78.56 118 PRO A O 1
ATOM 933 N N . GLN A 1 119 ? 8.377 6.577 -23.924 1.00 70.31 119 GLN A N 1
ATOM 934 C CA . GLN A 1 119 ? 8.453 5.938 -25.235 1.00 70.31 119 GLN A CA 1
ATOM 935 C C . GLN A 1 119 ? 9.610 6.594 -25.990 1.00 70.31 119 GLN A C 1
ATOM 937 O O . GLN A 1 119 ? 9.564 7.790 -26.283 1.00 70.31 119 GLN A O 1
ATOM 942 N N . GLU A 1 120 ? 10.677 5.838 -26.240 1.00 69.50 120 GLU A N 1
ATOM 943 C CA . GLU A 1 120 ? 11.754 6.311 -27.097 1.00 69.50 120 GLU A CA 1
ATOM 944 C C . GLU A 1 120 ? 11.152 6.560 -28.485 1.00 69.50 120 GLU A C 1
ATOM 946 O O . GLU A 1 120 ? 10.673 5.635 -29.141 1.00 69.50 120 GLU A O 1
ATOM 951 N N . GLU A 1 121 ? 11.134 7.822 -28.927 1.00 65.62 121 GLU A N 1
ATOM 952 C CA . GLU A 1 121 ? 10.862 8.171 -30.322 1.00 65.62 121 GLU A CA 1
ATOM 953 C C . GLU A 1 121 ? 11.980 7.562 -31.184 1.00 65.62 121 GLU A C 1
ATOM 955 O O . GLU A 1 121 ? 13.003 8.194 -31.450 1.00 65.62 121 GLU A O 1
ATOM 960 N N . MET A 1 122 ? 11.789 6.303 -31.590 1.00 62.47 122 MET A N 1
ATOM 961 C CA . MET A 1 122 ? 12.704 5.530 -32.438 1.00 62.47 122 MET A CA 1
ATOM 962 C C . MET A 1 122 ? 12.935 6.173 -33.815 1.00 62.47 122 MET A C 1
ATOM 964 O O . MET A 1 122 ? 13.934 5.874 -34.463 1.00 62.47 122 MET A O 1
ATOM 968 N N . ASP A 1 123 ? 12.056 7.083 -34.241 1.00 63.75 123 ASP A N 1
ATOM 969 C CA . ASP A 1 123 ? 12.058 7.680 -35.581 1.00 63.75 123 ASP A CA 1
ATOM 970 C C . ASP A 1 123 ? 12.831 9.006 -35.692 1.00 63.75 123 ASP A C 1
ATOM 972 O O . ASP A 1 123 ? 12.633 9.770 -36.638 1.00 63.75 123 ASP A O 1
ATOM 976 N N . LYS A 1 124 ? 13.753 9.311 -34.768 1.00 69.19 124 LYS A N 1
ATOM 977 C CA . LYS A 1 124 ? 14.708 10.413 -34.978 1.00 69.19 124 LYS A CA 1
ATOM 978 C C . LYS A 1 124 ? 15.943 9.900 -35.724 1.00 69.19 124 LYS A C 1
ATOM 980 O O . LYS A 1 124 ? 16.777 9.229 -35.110 1.00 69.19 124 LYS A O 1
ATOM 985 N N . PRO A 1 125 ? 16.125 10.226 -37.021 1.00 70.19 125 PRO A N 1
ATOM 986 C CA . PRO A 1 125 ? 17.332 9.834 -37.733 1.00 70.19 125 PRO A CA 1
ATOM 987 C C . PRO A 1 125 ? 18.546 10.485 -37.059 1.00 70.19 125 PRO A C 1
ATOM 989 O O . PRO A 1 125 ? 18.665 11.705 -36.993 1.00 70.19 125 PRO A O 1
ATOM 992 N N . SER A 1 126 ? 19.466 9.662 -36.551 1.00 68.38 126 SER A N 1
ATOM 993 C CA . SER A 1 126 ? 20.688 10.133 -35.881 1.00 68.38 126 SER A CA 1
ATOM 994 C C . SER A 1 126 ? 21.729 10.713 -36.852 1.00 68.38 126 SER A C 1
ATOM 996 O O . SER A 1 126 ? 22.751 11.235 -36.416 1.00 68.38 126 SER A O 1
ATOM 998 N N . VAL A 1 127 ? 21.493 10.605 -38.165 1.00 72.00 127 VAL A N 1
ATOM 999 C CA . VAL A 1 127 ? 22.420 11.029 -39.220 1.00 72.00 127 VAL A CA 1
ATOM 1000 C C . VAL A 1 127 ? 21.660 11.819 -40.282 1.00 72.00 127 VAL A C 1
ATOM 1002 O O . VAL A 1 127 ? 20.836 11.265 -41.005 1.00 72.00 127 VAL A O 1
ATOM 1005 N N . VAL A 1 128 ? 21.975 13.109 -40.401 1.00 70.75 128 VAL A N 1
ATOM 1006 C CA . VAL A 1 128 ? 21.586 13.946 -41.543 1.0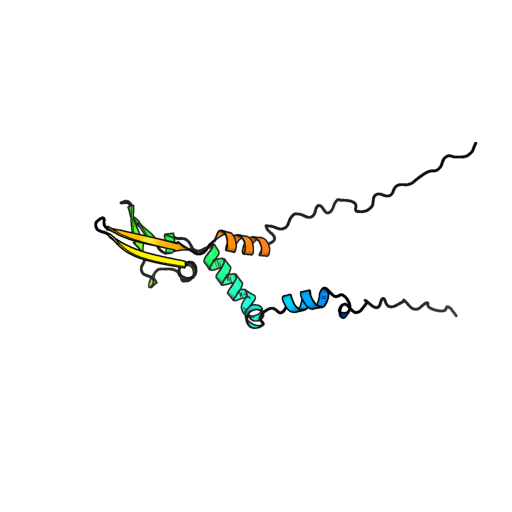0 70.75 128 VAL A CA 1
ATOM 1007 C C . VAL A 1 128 ? 22.772 13.973 -42.503 1.00 70.75 128 VAL A C 1
ATOM 1009 O O . VAL A 1 128 ? 23.813 14.551 -42.196 1.00 70.75 128 VAL A O 1
ATOM 1012 N N . GLY A 1 129 ? 22.648 13.301 -43.647 1.00 71.69 129 GLY A N 1
ATOM 1013 C CA . GLY A 1 129 ? 23.651 13.361 -44.708 1.00 71.69 129 GLY A CA 1
ATOM 1014 C C . GLY A 1 129 ? 23.485 14.647 -45.510 1.00 71.69 129 GLY A C 1
ATOM 1015 O O . GLY A 1 129 ? 22.501 14.788 -46.229 1.00 71.69 129 GLY A O 1
ATOM 1016 N N . ILE A 1 130 ? 24.431 15.580 -45.399 1.00 77.00 130 ILE A N 1
ATOM 1017 C CA . ILE A 1 130 ? 24.495 16.746 -46.287 1.00 77.00 130 ILE A CA 1
ATOM 1018 C C . ILE A 1 130 ? 25.399 16.372 -47.461 1.00 77.00 130 ILE A C 1
ATOM 1020 O O . ILE A 1 130 ? 26.594 16.138 -47.277 1.00 77.00 130 ILE A O 1
ATOM 1024 N N . VAL A 1 131 ? 24.833 16.311 -48.666 1.00 75.06 131 VAL A N 1
ATOM 1025 C CA . VAL A 1 131 ? 25.613 16.234 -49.905 1.00 75.06 131 VAL A CA 1
ATOM 1026 C C . VAL A 1 131 ? 25.948 17.666 -50.308 1.00 75.06 131 VAL A C 1
ATOM 1028 O O . VAL A 1 131 ? 25.060 18.422 -50.693 1.00 75.06 131 VAL A O 1
ATOM 1031 N N . MET A 1 132 ? 27.213 18.063 -50.164 1.00 74.31 132 MET A N 1
ATOM 1032 C CA . MET A 1 132 ? 27.693 19.338 -50.697 1.00 74.31 132 MET A CA 1
ATOM 1033 C C . MET A 1 132 ? 28.096 19.147 -52.159 1.00 74.31 132 MET A C 1
ATOM 1035 O O . MET A 1 132 ? 29.060 18.437 -52.443 1.00 74.31 132 MET A O 1
ATOM 1039 N N . GLU A 1 133 ? 27.372 19.786 -53.076 1.00 82.25 133 GLU A N 1
ATOM 1040 C CA . GLU A 1 133 ? 27.815 19.966 -54.459 1.00 82.25 133 GLU A CA 1
ATOM 1041 C C . GLU A 1 133 ? 28.564 21.298 -54.573 1.00 82.25 133 GLU A C 1
ATOM 1043 O O . GLU A 1 133 ? 28.035 22.355 -54.227 1.00 82.25 133 GLU A O 1
ATOM 1048 N N . GLY A 1 134 ? 29.822 21.238 -55.015 1.00 82.69 134 GLY A N 1
ATOM 1049 C CA . GLY A 1 134 ? 30.609 22.428 -55.337 1.00 82.69 134 GLY A CA 1
ATOM 1050 C C . GLY A 1 134 ? 30.189 23.028 -56.685 1.00 82.69 134 GLY A C 1
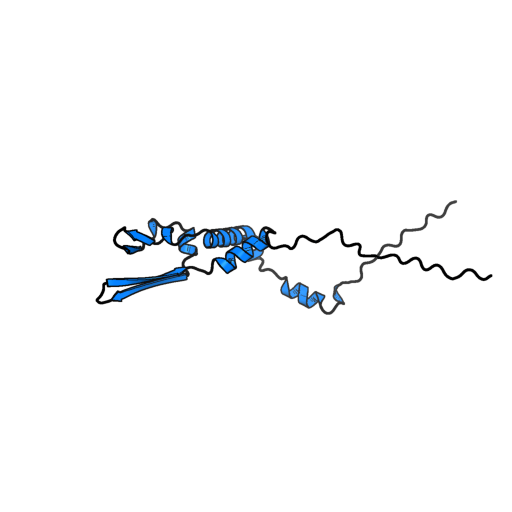ATOM 1051 O O . GLY A 1 134 ? 29.651 22.304 -57.529 1.00 82.69 134 GLY A O 1
ATOM 1052 N N . PRO A 1 135 ? 30.421 24.334 -56.909 1.00 80.62 135 PRO A N 1
ATOM 1053 C CA . PRO A 1 135 ? 30.117 24.969 -58.186 1.00 80.62 135 PRO A CA 1
ATOM 1054 C C . PRO A 1 135 ? 30.910 24.306 -59.317 1.00 80.62 135 PRO A C 1
ATOM 1056 O O . PRO A 1 135 ? 32.057 23.900 -59.134 1.00 80.62 135 PRO A O 1
ATOM 1059 N N . LYS A 1 136 ? 30.271 24.173 -60.482 1.00 78.25 136 LYS A N 1
ATOM 1060 C CA . LYS A 1 136 ? 30.931 23.713 -61.705 1.00 78.25 136 LYS A CA 1
ATOM 1061 C C . LYS A 1 136 ? 31.651 24.910 -62.313 1.00 78.25 136 LYS A C 1
ATOM 1063 O O . LYS A 1 136 ? 31.005 25.927 -62.552 1.00 78.25 136 LYS A O 1
ATOM 1068 N N . ASP A 1 137 ? 32.955 24.778 -62.519 1.00 74.94 137 ASP A N 1
ATOM 1069 C CA . ASP A 1 137 ? 33.752 25.781 -63.220 1.00 74.94 137 ASP A CA 1
ATOM 1070 C C . ASP A 1 137 ? 33.263 25.873 -64.681 1.00 74.94 137 ASP A C 1
ATOM 1072 O O . ASP A 1 137 ? 33.228 24.855 -65.382 1.00 74.94 137 ASP A O 1
ATOM 1076 N N . GLU A 1 138 ? 32.829 27.068 -65.103 1.00 53.88 138 GLU A N 1
ATOM 1077 C CA . GLU A 1 138 ? 32.662 27.451 -66.519 1.00 53.88 138 GLU A CA 1
ATOM 1078 C C . GLU A 1 138 ? 34.007 27.851 -67.137 1.00 53.88 138 GLU A C 1
ATOM 1080 O O . GLU A 1 138 ? 34.796 28.545 -66.451 1.00 53.88 138 GLU A O 1
#

Sequence (138 aa):
MKKTQAKKRITKPPLDRFGGVRVVQRRIQKSEIIEQNKEGVAQELIDVGRAKITDIVDWDENGVVRVRNPENVPESAIKAIKRIRMTQTQAGPQIDIEMHDKVAVLRILAKAAGLLEPQEEMDKPSVVGIVMEGPKDE